Protein AF-W6NDM5-F1 (afdb_monomer)

Nearest PDB structures (foldseek):
  1q10-assembly1_B  TM=3.845E-01  e=4.501E+00  Streptococcus sp. 'group G'
  8btd-assembly1_LV  TM=3.646E-01  e=6.289E+00  Giardia lamblia ATCC 50803
  4k9r-assembly1_A  TM=3.913E-01  e=7.687E+00  Geobacillus thermodenitrificans NG80-2

Solvent-accessible surface area (backbone atoms only — not comparable to full-atom values): 4755 Å² total; per-residue (Å²): 13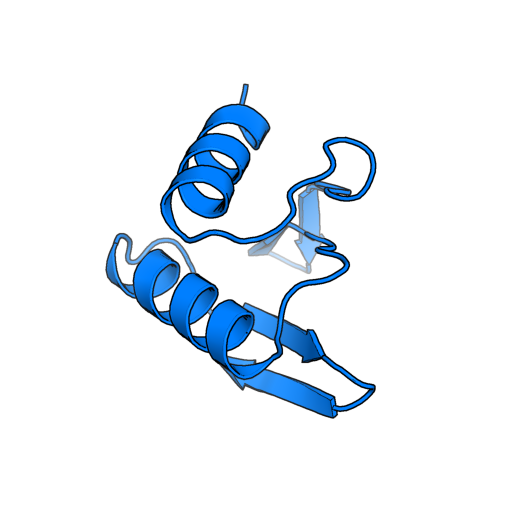0,71,64,62,62,54,49,55,53,31,59,75,67,75,34,54,73,51,78,89,40,47,54,70,47,80,40,74,62,88,93,41,83,43,75,43,73,43,80,56,88,52,55,61,68,59,48,50,51,50,52,56,54,56,43,74,73,39,90,85,56,73,85,43,81,46,75,49,98,89,42,80,43,82,89

Foldseek 3Di:
DPVVVVVVLCVVLVFDDDPVQQPFDFDDDPPDTDTDGGGPPDDPVSVVVSVVVVCVVDVNDDWDWDADPNDIDID

InterPro domains:
  IPR035126 Secreted clade V protein [PF17619] (4-71)

Structure (mmCIF, N/CA/C/O backbone):
data_AF-W6NDM5-F1
#
_entry.id   AF-W6NDM5-F1
#
loop_
_atom_site.group_PDB
_atom_site.id
_atom_site.type_symbol
_atom_site.label_atom_id
_atom_site.label_alt_id
_atom_site.label_comp_id
_atom_site.label_asym_id
_atom_site.label_entity_id
_atom_site.label_seq_id
_atom_site.pdbx_PDB_ins_code
_atom_site.Cartn_x
_atom_site.Cartn_y
_atom_site.Cartn_z
_atom_site.occupancy
_atom_site.B_iso_or_equiv
_atom_site.auth_seq_id
_atom_site.auth_comp_id
_atom_site.auth_asym_id
_atom_site.auth_atom_id
_atom_site.pdbx_PDB_model_num
ATOM 1 N N . MET A 1 1 ? 6.553 11.965 13.837 1.00 43.38 1 MET A N 1
ATOM 2 C CA . MET A 1 1 ? 7.087 10.760 14.517 1.00 43.38 1 MET A CA 1
ATOM 3 C C . MET A 1 1 ? 6.615 9.447 13.870 1.00 43.38 1 MET A C 1
ATOM 5 O O . MET A 1 1 ? 7.192 8.412 14.172 1.00 43.38 1 MET A O 1
ATOM 9 N N . GLU A 1 2 ? 5.625 9.460 12.963 1.00 52.31 2 GLU A N 1
ATOM 10 C CA . GLU A 1 2 ? 5.062 8.238 12.347 1.00 52.31 2 GLU A CA 1
ATOM 11 C C . GLU A 1 2 ? 5.740 7.798 11.039 1.00 52.31 2 GLU A C 1
ATOM 13 O O . GLU A 1 2 ? 5.811 6.603 10.765 1.00 52.31 2 GLU A O 1
ATOM 18 N N . THR A 1 3 ? 6.316 8.727 10.272 1.00 54.94 3 THR A N 1
ATOM 19 C CA . THR A 1 3 ? 7.022 8.425 9.014 1.00 54.94 3 THR A CA 1
ATOM 20 C C . THR A 1 3 ? 8.221 7.501 9.224 1.00 54.94 3 THR A C 1
ATOM 22 O O . THR A 1 3 ? 8.401 6.565 8.455 1.00 54.94 3 THR A O 1
ATOM 25 N N . TYR A 1 4 ? 8.946 7.656 10.339 1.00 60.31 4 TYR A N 1
ATOM 26 C CA . TYR A 1 4 ? 10.160 6.899 10.675 1.00 60.31 4 TYR A CA 1
ATOM 27 C C . TYR A 1 4 ? 10.012 5.365 10.590 1.00 60.31 4 TYR A C 1
ATOM 29 O O . TYR A 1 4 ? 10.917 4.665 10.133 1.00 60.31 4 TYR A O 1
ATOM 37 N N . LYS A 1 5 ? 8.863 4.816 11.015 1.00 65.69 5 LYS A N 1
ATOM 38 C CA . LYS A 1 5 ? 8.625 3.361 10.973 1.00 65.69 5 LYS A CA 1
ATOM 39 C C . LYS A 1 5 ? 8.428 2.846 9.546 1.00 65.69 5 LYS A C 1
ATOM 41 O O . LYS A 1 5 ? 8.835 1.726 9.247 1.00 65.69 5 LYS A O 1
ATOM 46 N N . VAL A 1 6 ? 7.844 3.664 8.673 1.00 63.19 6 VAL A N 1
ATOM 47 C CA . VAL A 1 6 ? 7.624 3.330 7.260 1.00 63.19 6 VAL A CA 1
ATOM 48 C C . VAL A 1 6 ? 8.940 3.394 6.490 1.00 63.19 6 VAL A C 1
ATOM 50 O O . VAL A 1 6 ? 9.224 2.478 5.723 1.00 63.19 6 VAL A O 1
ATOM 53 N N . GLU A 1 7 ? 9.794 4.382 6.771 1.00 65.06 7 GLU A N 1
ATOM 54 C CA . GLU A 1 7 ? 11.124 4.496 6.137 1.00 65.06 7 GLU A CA 1
ATOM 55 C C . GLU A 1 7 ? 12.012 3.317 6.518 1.00 65.06 7 GLU A C 1
ATOM 57 O O . GLU A 1 7 ? 12.609 2.687 5.649 1.00 65.06 7 GLU A O 1
ATOM 62 N N . GLN A 1 8 ? 12.052 2.959 7.809 1.00 67.56 8 GLN A N 1
ATOM 63 C CA . GLN A 1 8 ? 12.795 1.780 8.249 1.00 67.56 8 GLN A CA 1
ATOM 64 C C . GLN A 1 8 ? 12.291 0.501 7.577 1.00 67.56 8 GLN A C 1
ATOM 66 O O . GLN A 1 8 ? 13.094 -0.364 7.222 1.00 67.56 8 GLN A O 1
ATOM 71 N N . HIS A 1 9 ? 10.974 0.352 7.418 1.00 65.88 9 HIS A N 1
ATOM 72 C CA . HIS A 1 9 ? 10.411 -0.829 6.779 1.00 65.88 9 HIS A CA 1
ATOM 73 C C . HIS A 1 9 ? 10.762 -0.873 5.284 1.00 65.88 9 HIS A C 1
ATOM 75 O O . HIS A 1 9 ? 11.175 -1.929 4.807 1.00 65.88 9 HIS A O 1
ATOM 81 N N . ALA A 1 10 ? 10.662 0.254 4.570 1.00 65.94 10 ALA A N 1
ATOM 82 C CA . ALA A 1 10 ? 10.951 0.348 3.138 1.00 65.94 10 ALA A CA 1
ATOM 83 C C . ALA A 1 10 ? 12.440 0.121 2.842 1.00 65.94 10 ALA A C 1
ATOM 85 O O . ALA A 1 10 ? 12.784 -0.722 2.014 1.00 65.94 10 ALA A O 1
ATOM 86 N N . HIS A 1 11 ? 13.325 0.754 3.620 1.00 66.50 11 HIS A N 1
ATOM 87 C CA . HIS A 1 11 ? 14.771 0.568 3.507 1.00 66.50 11 HIS A CA 1
ATOM 88 C C . HIS A 1 11 ? 15.192 -0.889 3.761 1.00 66.50 11 HIS A C 1
ATOM 90 O O . HIS A 1 11 ? 16.096 -1.402 3.106 1.00 66.50 11 HIS A O 1
ATOM 96 N N . ARG A 1 12 ? 14.542 -1.595 4.699 1.00 70.75 12 ARG A N 1
ATOM 97 C CA . ARG A 1 12 ? 14.824 -3.022 4.955 1.00 70.75 12 ARG A CA 1
ATOM 98 C C . ARG A 1 12 ? 14.402 -3.950 3.815 1.00 70.75 12 ARG A C 1
ATOM 100 O O . ARG A 1 12 ? 14.886 -5.075 3.772 1.00 70.75 12 ARG A O 1
ATOM 107 N N . HIS A 1 13 ? 13.504 -3.511 2.938 1.00 66.56 13 HIS A N 1
ATOM 108 C CA . HIS A 1 13 ? 12.950 -4.328 1.855 1.00 66.56 13 HIS A CA 1
ATOM 109 C C . HIS A 1 13 ? 13.435 -3.889 0.470 1.00 66.56 13 HIS A C 1
ATOM 111 O O . HIS A 1 13 ? 12.863 -4.318 -0.521 1.00 66.56 13 HIS A O 1
ATOM 117 N N . GLY A 1 14 ? 14.480 -3.056 0.394 1.00 63.31 14 GLY A N 1
ATOM 118 C CA . GLY A 1 14 ? 15.068 -2.624 -0.880 1.00 63.31 14 GLY A CA 1
ATOM 119 C C . GLY A 1 14 ? 14.211 -1.633 -1.672 1.00 63.31 14 GLY A C 1
ATOM 120 O O . GLY A 1 14 ? 14.576 -1.267 -2.784 1.00 63.31 14 GLY A O 1
ATOM 121 N N . VAL A 1 15 ? 13.106 -1.158 -1.095 1.00 62.69 15 VAL A N 1
ATOM 122 C CA . VAL A 1 15 ? 12.195 -0.224 -1.752 1.00 62.69 15 VAL A CA 1
ATOM 123 C C . VAL A 1 15 ? 12.777 1.182 -1.669 1.00 62.69 15 VAL A C 1
ATOM 125 O O . VAL A 1 15 ? 13.071 1.669 -0.572 1.00 62.69 15 VAL A O 1
ATOM 128 N N . HIS A 1 16 ? 12.924 1.850 -2.818 1.00 58.69 16 HIS A N 1
ATOM 129 C CA . HIS A 1 16 ? 13.352 3.245 -2.847 1.00 58.69 16 HIS A CA 1
ATOM 130 C C . HIS A 1 16 ? 12.315 4.106 -2.114 1.00 58.69 16 HIS A C 1
ATOM 132 O O . HIS A 1 16 ? 11.162 4.237 -2.525 1.00 58.69 16 HIS A O 1
ATOM 138 N N . TYR A 1 17 ? 12.729 4.640 -0.971 1.00 57.59 17 TYR A N 1
ATOM 139 C CA . TYR A 1 17 ? 11.898 5.433 -0.084 1.00 57.59 17 TYR A CA 1
ATOM 140 C C . TYR A 1 17 ? 12.323 6.893 -0.197 1.00 57.59 17 TYR A C 1
ATOM 142 O O . TYR A 1 17 ? 13.468 7.230 0.097 1.00 57.59 17 TYR A O 1
ATOM 150 N N . ASP A 1 18 ? 11.396 7.762 -0.580 1.00 56.62 18 ASP A N 1
ATOM 151 C CA . ASP A 1 18 ? 11.597 9.208 -0.556 1.00 56.62 18 ASP A CA 1
ATOM 152 C C . ASP A 1 18 ? 10.595 9.815 0.430 1.00 56.62 18 ASP A C 1
ATOM 154 O O . ASP A 1 18 ? 9.378 9.634 0.332 1.00 56.62 18 ASP A O 1
ATOM 158 N N . HIS A 1 19 ? 11.133 10.534 1.409 1.00 49.62 19 HIS A N 1
ATOM 159 C CA . HIS A 1 19 ? 10.371 11.203 2.457 1.00 49.62 19 HIS A CA 1
ATOM 160 C C . HIS A 1 19 ? 9.375 12.233 1.894 1.00 49.62 19 HIS A C 1
ATOM 162 O O . HIS A 1 19 ? 8.321 12.450 2.485 1.00 49.62 19 HIS A O 1
ATOM 168 N N . ASN A 1 20 ? 9.660 12.826 0.728 1.00 46.31 20 ASN A N 1
ATOM 169 C CA . ASN A 1 20 ? 8.764 13.761 0.032 1.00 46.31 20 ASN A CA 1
ATOM 170 C C . ASN A 1 20 ? 7.613 13.057 -0.692 1.00 46.31 20 ASN A C 1
ATOM 172 O O . ASN A 1 20 ? 6.665 13.694 -1.155 1.00 46.31 20 ASN A O 1
ATOM 176 N N . LEU A 1 21 ? 7.710 11.738 -0.826 1.00 50.81 21 LEU A N 1
ATOM 177 C CA . LEU A 1 21 ? 6.756 10.914 -1.542 1.00 50.81 21 LEU A CA 1
ATOM 178 C C . LEU A 1 21 ? 5.770 10.252 -0.579 1.00 50.81 21 LEU A C 1
ATOM 180 O O . LEU A 1 21 ? 4.617 10.040 -0.941 1.00 50.81 21 LEU A O 1
ATOM 184 N N . VAL A 1 22 ? 6.131 10.074 0.691 1.00 50.31 22 VAL A N 1
ATOM 185 C CA . VAL A 1 22 ? 5.168 9.723 1.736 1.00 50.31 22 VAL A CA 1
ATOM 186 C C . VAL A 1 22 ? 4.338 10.942 2.134 1.00 50.31 22 VAL A C 1
ATOM 188 O O . VAL A 1 22 ? 4.604 11.637 3.110 1.00 50.31 22 VAL A O 1
ATOM 191 N N . TYR A 1 23 ? 3.262 11.181 1.386 1.00 51.22 23 TYR A N 1
ATOM 192 C CA . TYR A 1 23 ? 2.223 12.113 1.806 1.00 51.22 23 TYR A CA 1
ATOM 193 C C . TYR A 1 23 ? 1.267 11.434 2.792 1.00 51.22 23 TYR A C 1
ATOM 195 O O . TYR A 1 23 ? 0.168 11.011 2.433 1.00 51.22 23 TYR A O 1
ATOM 203 N N . GLY A 1 24 ? 1.719 11.333 4.043 1.00 54.06 24 GLY A N 1
ATOM 204 C CA . GLY A 1 24 ? 0.922 10.894 5.184 1.00 54.06 24 GLY A CA 1
ATOM 205 C C . GLY A 1 24 ? -0.176 11.897 5.507 1.00 54.06 24 GLY A C 1
ATOM 206 O O . GLY A 1 24 ? -0.023 12.701 6.422 1.00 54.06 24 GLY A O 1
ATOM 207 N N . LYS A 1 25 ? -1.287 11.874 4.766 1.00 59.25 25 LYS A N 1
ATOM 208 C CA . LYS A 1 25 ? -2.489 12.610 5.166 1.00 59.25 25 LYS A CA 1
ATOM 209 C C . LYS A 1 25 ? -3.342 11.705 6.030 1.00 59.25 25 LYS A C 1
ATOM 211 O O . LYS A 1 25 ? -3.822 10.673 5.563 1.00 59.25 25 LYS A O 1
ATOM 216 N N . THR A 1 26 ? -3.512 12.097 7.285 1.00 64.44 26 THR A N 1
ATOM 217 C CA . THR A 1 26 ? -4.552 11.534 8.131 1.00 64.44 26 THR A CA 1
ATOM 218 C C . THR A 1 26 ? -5.868 12.173 7.722 1.00 64.44 26 THR A C 1
ATOM 220 O O . THR A 1 26 ? -6.084 13.375 7.875 1.00 64.44 26 THR A O 1
ATOM 223 N N . GLU A 1 27 ? -6.750 11.373 7.141 1.00 73.19 27 GLU A N 1
ATOM 224 C CA . GLU A 1 27 ? -8.098 11.808 6.804 1.00 73.19 27 GLU A CA 1
ATOM 225 C C . GLU A 1 27 ?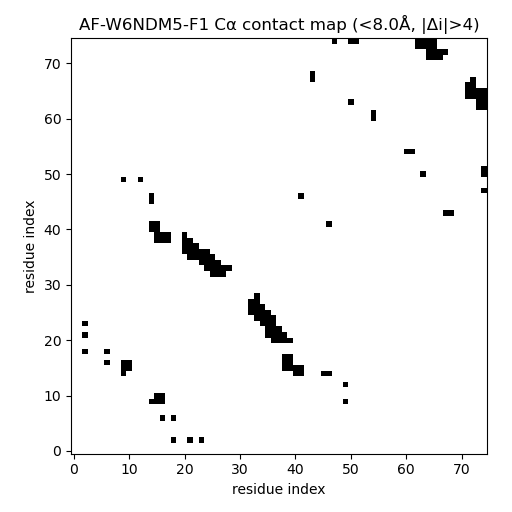 -9.112 11.018 7.610 1.00 73.19 27 GLU A C 1
ATOM 227 O O . GLU A 1 27 ? -8.979 9.814 7.835 1.00 73.19 27 GLU A O 1
ATOM 232 N N . ARG A 1 28 ? -10.157 11.713 8.049 1.00 70.56 28 ARG A N 1
ATOM 233 C CA . ARG A 1 28 ? -11.307 11.073 8.662 1.00 70.56 28 ARG A CA 1
ATOM 234 C C . ARG A 1 28 ? -12.321 10.762 7.568 1.00 70.56 28 ARG A C 1
ATOM 236 O O . ARG A 1 28 ? -12.959 11.667 7.040 1.00 70.56 28 ARG A O 1
ATOM 243 N N . ILE A 1 29 ? -12.490 9.482 7.256 1.00 72.69 29 ILE A N 1
ATOM 244 C CA . ILE A 1 29 ? -13.504 8.999 6.316 1.00 72.69 29 ILE A CA 1
ATOM 245 C C . ILE A 1 29 ? -14.670 8.458 7.148 1.00 72.69 29 ILE A C 1
ATOM 247 O O . ILE A 1 29 ? -14.637 7.341 7.670 1.00 72.69 29 ILE A O 1
ATOM 251 N N . GLY A 1 30 ? -15.687 9.298 7.354 1.00 76.50 30 GLY A N 1
ATOM 252 C CA . GLY A 1 30 ? -16.808 9.003 8.249 1.00 76.50 30 GLY A CA 1
ATOM 253 C C . GLY A 1 30 ? -16.366 8.859 9.713 1.00 76.50 30 GLY A C 1
ATOM 254 O O . GLY A 1 30 ? -15.965 9.829 10.359 1.00 76.50 30 GLY A O 1
ATOM 255 N N . HIS A 1 31 ? -16.455 7.643 10.257 1.00 76.06 31 HIS A N 1
ATOM 256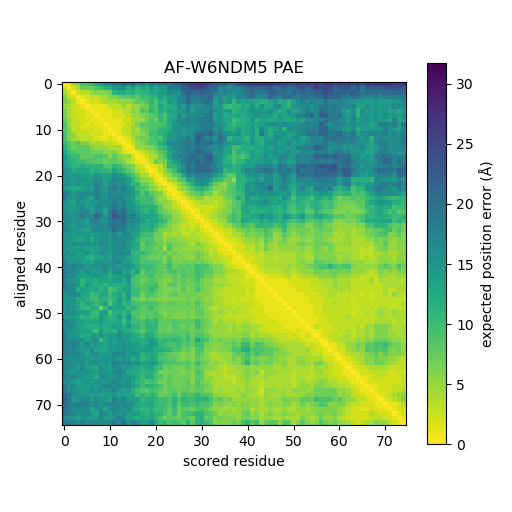 C CA . HIS A 1 31 ? -15.994 7.291 11.610 1.00 76.06 31 HIS A CA 1
ATOM 257 C C . HIS A 1 31 ? -14.645 6.546 11.616 1.00 76.06 31 HIS A C 1
ATOM 259 O O . HIS A 1 31 ? -14.238 6.039 12.658 1.00 76.06 31 HIS A O 1
ATOM 265 N N . LYS A 1 32 ? -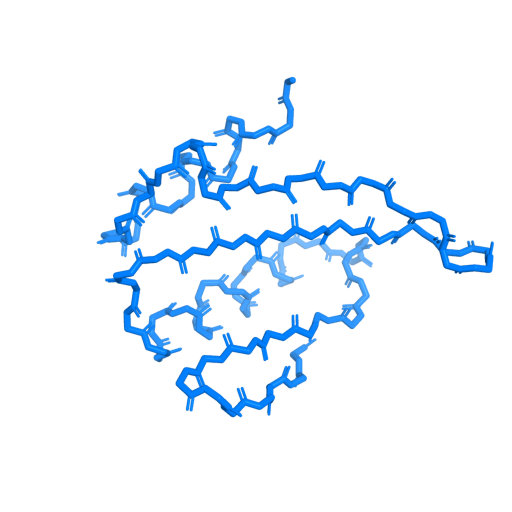13.954 6.467 10.471 1.00 73.00 32 LYS A N 1
ATOM 266 C CA . LYS A 1 32 ? -12.673 5.763 10.316 1.00 73.00 32 LYS A CA 1
ATOM 267 C C . LYS A 1 32 ? -11.526 6.742 10.065 1.00 73.00 32 LYS A C 1
ATOM 269 O O . LYS A 1 32 ? -11.732 7.804 9.479 1.00 73.00 32 LYS A O 1
ATOM 274 N N . PHE A 1 33 ? -10.326 6.355 10.486 1.00 75.00 33 PHE A N 1
ATOM 275 C CA . PHE A 1 33 ? -9.079 7.041 10.152 1.00 75.00 33 PHE A CA 1
ATOM 276 C C . PHE A 1 33 ? -8.433 6.369 8.942 1.00 75.00 33 PHE A C 1
ATOM 278 O O . PHE A 1 33 ? -8.323 5.145 8.897 1.00 75.00 33 PHE A O 1
ATOM 285 N N . ALA A 1 34 ? -8.020 7.170 7.968 1.00 72.81 34 ALA A N 1
ATOM 286 C CA . ALA A 1 34 ? -7.292 6.740 6.786 1.00 72.81 34 ALA A CA 1
ATOM 287 C C . ALA A 1 34 ? -5.933 7.438 6.738 1.00 72.81 34 ALA A C 1
ATOM 289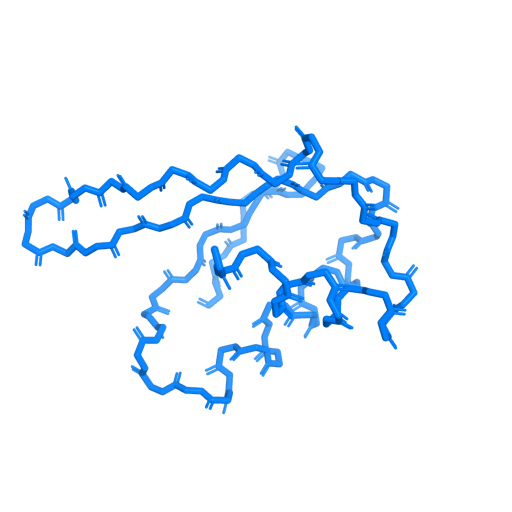 O O . ALA A 1 34 ? -5.809 8.591 7.152 1.00 72.81 34 ALA A O 1
ATOM 290 N N . MET A 1 35 ? -4.927 6.734 6.225 1.00 72.75 35 MET A N 1
ATOM 291 C CA . MET A 1 35 ? -3.570 7.243 6.067 1.00 72.75 35 MET A CA 1
ATOM 292 C C . MET A 1 35 ? -3.107 6.963 4.640 1.00 72.75 35 MET A C 1
ATOM 294 O O . MET A 1 35 ? -3.108 5.814 4.201 1.00 72.75 35 MET A O 1
ATOM 298 N N . GLY A 1 36 ? -2.769 8.022 3.907 1.00 69.88 36 GLY A N 1
ATOM 299 C CA . GLY A 1 36 ? -2.245 7.926 2.545 1.00 69.88 36 GLY A CA 1
ATOM 300 C C . GLY A 1 36 ? -0.727 7.752 2.530 1.00 69.88 36 GLY A C 1
ATOM 301 O O . GLY A 1 36 ? -0.029 8.348 3.341 1.00 69.88 36 GLY A O 1
ATOM 302 N N . TYR A 1 37 ? -0.209 6.961 1.594 1.00 68.75 37 TYR A N 1
ATOM 303 C CA . TYR A 1 37 ? 1.224 6.839 1.327 1.00 68.75 37 TYR A CA 1
ATOM 304 C C . TYR A 1 37 ? 1.429 6.779 -0.182 1.00 68.75 37 TYR A C 1
ATOM 306 O O . TYR A 1 37 ? 0.660 6.112 -0.875 1.00 68.75 37 TYR A O 1
ATOM 314 N N . LYS A 1 38 ? 2.464 7.443 -0.700 1.00 68.25 38 LYS A N 1
ATOM 315 C CA . LYS A 1 38 ? 2.878 7.290 -2.096 1.00 68.25 38 LYS A CA 1
ATOM 316 C C . LYS A 1 38 ? 4.337 6.839 -2.117 1.00 68.25 38 LYS A C 1
ATOM 318 O O . LYS A 1 38 ? 5.198 7.412 -1.464 1.00 68.25 38 LYS A O 1
ATOM 323 N N . ILE A 1 39 ? 4.594 5.746 -2.817 1.00 70.31 39 ILE A N 1
ATOM 324 C CA . ILE A 1 39 ? 5.913 5.120 -2.917 1.00 70.31 39 ILE A CA 1
ATOM 325 C C . ILE A 1 39 ? 6.271 5.131 -4.401 1.00 70.31 39 ILE A C 1
ATOM 327 O O . ILE A 1 39 ? 5.413 4.840 -5.234 1.00 70.31 39 ILE A O 1
ATOM 331 N N . TYR A 1 40 ? 7.495 5.527 -4.746 1.00 67.81 40 TYR A N 1
ATOM 332 C CA . TYR A 1 40 ? 7.931 5.655 -6.138 1.00 67.81 40 TYR A CA 1
ATOM 333 C C . TYR A 1 40 ? 9.120 4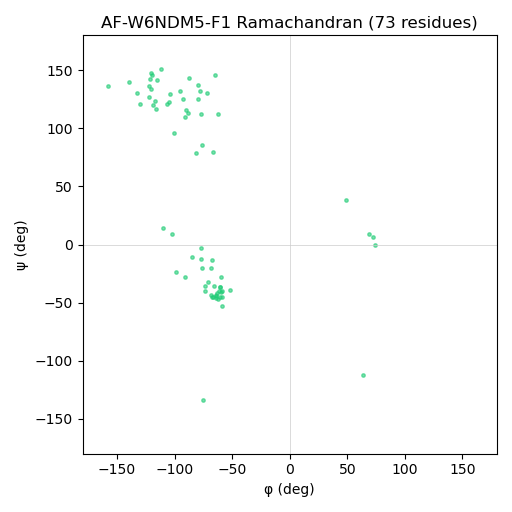.741 -6.387 1.00 67.81 40 TYR A C 1
ATOM 335 O O . TYR A 1 40 ? 9.931 4.518 -5.495 1.00 67.81 40 TYR A O 1
ATOM 343 N N . GLY A 1 41 ? 9.216 4.220 -7.610 1.00 67.94 41 GLY A N 1
ATOM 344 C CA . GLY A 1 41 ? 10.295 3.310 -7.997 1.00 67.94 41 GLY A CA 1
ATOM 345 C C . GLY A 1 41 ? 10.231 1.933 -7.330 1.00 67.94 41 GLY A C 1
ATOM 346 O O . GLY A 1 41 ? 11.180 1.172 -7.462 1.00 67.94 41 GLY A O 1
ATOM 347 N N . ALA A 1 42 ? 9.141 1.616 -6.625 1.00 71.69 42 ALA A N 1
ATOM 348 C CA . ALA A 1 42 ? 8.869 0.271 -6.136 1.00 71.69 42 ALA A CA 1
ATOM 349 C C . ALA A 1 42 ? 8.304 -0.588 -7.267 1.00 71.69 42 ALA A C 1
ATOM 351 O O . ALA A 1 42 ? 7.414 -0.136 -7.996 1.00 71.69 42 ALA A O 1
ATOM 352 N N . ASP A 1 43 ? 8.776 -1.827 -7.367 1.00 82.00 43 ASP A N 1
ATOM 353 C CA . ASP A 1 43 ? 8.076 -2.838 -8.144 1.00 82.00 43 ASP A CA 1
ATOM 354 C C . ASP A 1 43 ? 6.706 -3.142 -7.506 1.00 82.00 43 ASP A C 1
ATOM 356 O O . ASP A 1 43 ? 6.538 -3.072 -6.283 1.00 82.00 43 ASP A O 1
ATOM 360 N N . CYS A 1 44 ? 5.696 -3.436 -8.329 1.00 81.94 44 CYS A N 1
ATOM 361 C CA . CYS A 1 44 ? 4.340 -3.650 -7.828 1.00 81.94 44 CYS A CA 1
ATOM 362 C C . CYS A 1 44 ? 4.228 -4.897 -6.943 1.00 81.94 44 CYS A C 1
ATOM 364 O O . CYS A 1 44 ? 3.497 -4.850 -5.951 1.00 81.94 44 CYS A O 1
ATOM 366 N N . ASP A 1 45 ? 4.967 -5.966 -7.247 1.00 83.06 45 ASP A N 1
ATOM 367 C CA . ASP A 1 45 ? 4.950 -7.201 -6.463 1.00 83.06 45 ASP A CA 1
ATOM 368 C C . ASP A 1 45 ? 5.694 -6.997 -5.134 1.00 83.06 45 ASP A C 1
ATOM 370 O O . ASP A 1 45 ? 5.290 -7.508 -4.084 1.00 83.06 45 ASP A O 1
ATOM 374 N N . GLU A 1 46 ? 6.766 -6.201 -5.139 1.00 80.06 46 GLU A N 1
ATOM 375 C CA . GLU A 1 46 ? 7.458 -5.785 -3.914 1.00 80.06 46 GLU A CA 1
ATOM 376 C C . GLU A 1 46 ? 6.558 -4.921 -3.024 1.00 80.06 46 GLU A C 1
ATOM 378 O O . GLU A 1 46 ? 6.486 -5.141 -1.809 1.00 80.06 46 GLU A O 1
ATOM 383 N N . LEU A 1 47 ? 5.825 -3.9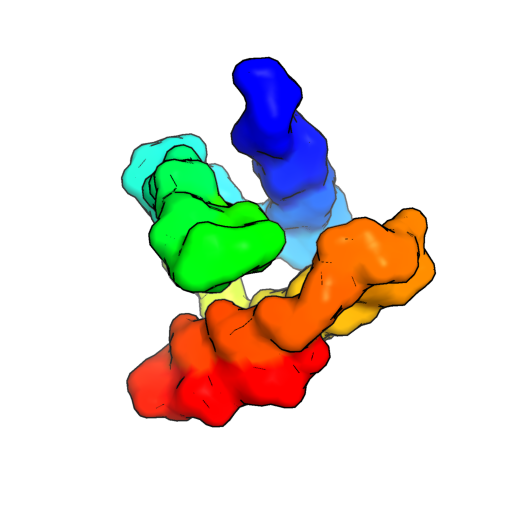77 -3.623 1.00 78.81 47 LEU A N 1
ATOM 384 C CA . LEU A 1 47 ? 4.879 -3.113 -2.924 1.00 78.81 47 LEU A CA 1
ATOM 385 C C . LEU A 1 47 ? 3.714 -3.913 -2.325 1.00 78.81 47 LEU A C 1
ATOM 387 O O . LEU A 1 47 ? 3.352 -3.707 -1.165 1.00 78.81 47 LEU A O 1
ATOM 391 N N . GLU A 1 48 ? 3.145 -4.851 -3.080 1.00 82.75 48 GLU A N 1
ATOM 392 C CA . GLU A 1 48 ? 2.087 -5.740 -2.597 1.00 82.75 48 GLU A CA 1
ATOM 393 C C . GLU A 1 48 ? 2.568 -6.590 -1.413 1.00 82.75 48 GLU A C 1
ATOM 395 O O . GLU A 1 48 ? 1.890 -6.683 -0.381 1.00 82.75 48 GLU A O 1
ATOM 400 N N . ASN A 1 49 ? 3.772 -7.158 -1.520 1.00 82.31 49 ASN A N 1
ATOM 401 C CA . ASN A 1 49 ? 4.385 -7.939 -0.451 1.00 82.31 49 ASN A CA 1
ATOM 402 C C . ASN A 1 49 ? 4.653 -7.100 0.801 1.00 82.31 49 ASN A C 1
ATOM 404 O O . ASN A 1 49 ? 4.411 -7.564 1.919 1.00 82.31 49 ASN A O 1
ATOM 408 N N . PHE A 1 50 ? 5.142 -5.872 0.628 1.00 78.94 50 PHE A N 1
ATOM 409 C CA . PHE A 1 50 ? 5.372 -4.920 1.710 1.00 78.94 50 PHE A CA 1
ATOM 410 C C . PHE A 1 50 ? 4.074 -4.624 2.470 1.00 78.94 50 PHE A C 1
ATOM 412 O O . PHE A 1 50 ? 4.006 -4.815 3.687 1.00 78.94 50 PHE A O 1
ATOM 419 N N . ILE A 1 51 ? 3.014 -4.243 1.750 1.00 80.62 51 ILE A N 1
ATOM 420 C CA . ILE A 1 51 ? 1.708 -3.918 2.340 1.00 80.62 51 ILE A CA 1
ATOM 421 C C . ILE A 1 51 ? 1.115 -5.138 3.050 1.00 80.62 51 ILE A C 1
ATOM 423 O O . ILE A 1 51 ? 0.687 -5.041 4.202 1.00 80.62 51 ILE A O 1
ATOM 427 N N . SER A 1 52 ? 1.144 -6.303 2.401 1.00 83.19 52 SER A N 1
ATOM 428 C CA . SER A 1 52 ? 0.606 -7.547 2.957 1.00 83.19 52 SER A CA 1
ATOM 429 C C . SER A 1 52 ? 1.324 -7.973 4.238 1.00 83.19 52 SER A C 1
ATOM 431 O O . SER A 1 52 ? 0.686 -8.430 5.189 1.00 83.19 52 SER A O 1
ATOM 433 N N . LYS A 1 53 ? 2.653 -7.812 4.298 1.00 82.25 53 LYS A N 1
ATOM 434 C CA . LYS A 1 53 ? 3.436 -8.080 5.513 1.00 82.25 53 LYS A CA 1
ATOM 435 C C . LYS A 1 53 ? 3.111 -7.078 6.615 1.00 82.25 53 LYS A C 1
ATOM 437 O O . LYS A 1 53 ? 2.905 -7.502 7.747 1.00 82.25 53 LYS A O 1
ATOM 442 N N . GLY A 1 54 ? 3.030 -5.787 6.290 1.00 77.81 54 GLY A N 1
ATOM 443 C CA . GLY A 1 54 ? 2.681 -4.734 7.245 1.00 77.81 54 GLY A CA 1
ATOM 444 C C . GLY A 1 54 ? 1.305 -4.949 7.879 1.00 77.81 54 GLY A C 1
ATOM 445 O O . GLY A 1 54 ? 1.178 -4.901 9.101 1.00 77.81 54 GLY A O 1
ATOM 446 N N . LYS A 1 55 ? 0.294 -5.291 7.070 1.00 79.56 55 LYS A N 1
ATOM 447 C CA . LYS A 1 55 ? -1.062 -5.596 7.549 1.00 79.56 55 LYS A CA 1
ATOM 448 C C . LYS A 1 55 ? -1.085 -6.771 8.530 1.00 79.56 55 LYS A C 1
ATOM 450 O O . LYS A 1 55 ? -1.746 -6.700 9.553 1.00 79.56 55 LYS A O 1
ATOM 455 N N . LYS A 1 56 ? -0.308 -7.830 8.277 1.00 81.19 56 LYS A N 1
ATOM 456 C CA . LYS A 1 56 ? -0.221 -8.992 9.184 1.00 81.19 56 LYS A CA 1
ATOM 457 C C . LYS A 1 56 ? 0.435 -8.687 10.536 1.00 81.19 56 LYS A C 1
ATOM 459 O O . LYS A 1 56 ? 0.358 -9.519 11.432 1.00 81.19 56 LYS A O 1
ATOM 464 N N . GLN A 1 57 ? 1.098 -7.540 10.693 1.00 80.19 57 GLN A N 1
ATOM 465 C CA . GLN A 1 57 ? 1.722 -7.163 11.965 1.00 80.19 57 GLN A CA 1
ATOM 466 C C . GLN A 1 57 ? 0.755 -6.477 12.936 1.00 80.19 57 GLN A C 1
ATOM 468 O O . GLN A 1 57 ? 1.115 -6.283 14.097 1.00 80.19 57 GLN A O 1
ATOM 473 N N . THR A 1 58 ? -0.447 -6.084 12.500 1.00 75.75 58 THR A N 1
ATOM 474 C CA . THR A 1 58 ? -1.413 -5.417 13.376 1.00 75.75 58 THR A CA 1
ATOM 475 C C . THR A 1 58 ? -2.848 -5.535 12.868 1.00 75.75 58 THR A C 1
ATOM 477 O O . THR A 1 58 ? -3.134 -5.257 11.708 1.00 75.75 58 THR A O 1
ATOM 480 N N . ASP A 1 59 ? -3.782 -5.826 13.772 1.00 78.38 59 ASP A N 1
ATOM 481 C CA . ASP A 1 59 ? -5.219 -5.851 13.460 1.00 78.38 59 ASP A CA 1
ATOM 482 C C . ASP A 1 59 ? -5.839 -4.443 13.360 1.00 78.38 59 ASP A C 1
ATOM 484 O O . ASP A 1 59 ? -7.022 -4.286 13.063 1.00 78.38 59 ASP A O 1
ATOM 488 N N . LEU A 1 60 ? -5.045 -3.396 13.617 1.00 75.44 60 LEU A N 1
ATOM 489 C CA . LEU A 1 60 ? -5.482 -1.998 13.546 1.00 75.44 60 LEU A CA 1
ATOM 490 C C . LEU A 1 60 ? -5.592 -1.490 12.104 1.00 75.44 60 LEU A C 1
ATOM 492 O O . LEU A 1 60 ? -6.264 -0.488 11.851 1.00 75.44 60 LEU A O 1
ATOM 496 N N . ILE A 1 61 ? -4.925 -2.157 11.161 1.00 74.94 61 ILE A N 1
ATOM 497 C CA . ILE A 1 61 ? -4.989 -1.817 9.742 1.00 74.94 61 ILE A CA 1
ATOM 498 C C . ILE A 1 61 ? -6.161 -2.578 9.126 1.00 74.94 61 ILE A C 1
ATOM 500 O O . ILE A 1 61 ? -6.152 -3.802 9.028 1.00 74.94 61 ILE A O 1
ATOM 504 N N . GLY A 1 62 ? -7.178 -1.830 8.701 1.00 77.12 62 GLY A N 1
ATOM 505 C CA . GLY A 1 62 ? -8.326 -2.375 7.982 1.00 77.12 62 GLY A CA 1
ATOM 506 C C . GLY A 1 62 ? -8.001 -2.718 6.524 1.00 77.12 62 GLY A C 1
ATOM 507 O O . GLY A 1 62 ? -6.996 -3.347 6.200 1.00 77.12 62 GLY A O 1
ATOM 508 N N . THR A 1 63 ? -8.880 -2.310 5.614 1.00 79.81 63 THR A N 1
ATOM 509 C CA . THR A 1 63 ? -8.654 -2.450 4.170 1.00 79.81 63 THR A CA 1
ATOM 510 C C . THR A 1 63 ? -7.582 -1.475 3.699 1.00 79.81 63 THR A C 1
ATOM 512 O O . THR A 1 63 ? -7.685 -0.277 3.974 1.00 79.81 63 THR A O 1
ATOM 515 N N . VAL A 1 64 ? -6.595 -1.969 2.950 1.00 79.62 64 VAL A N 1
ATOM 516 C CA . VAL A 1 64 ? -5.603 -1.122 2.285 1.00 79.62 64 VAL A CA 1
ATOM 517 C C . VAL A 1 64 ? -5.935 -1.045 0.800 1.00 79.62 64 VAL A C 1
ATOM 519 O O . VAL A 1 64 ? -6.136 -2.062 0.142 1.00 79.62 64 VAL A O 1
ATOM 522 N N . PHE A 1 65 ? -5.987 0.172 0.266 1.00 78.81 65 PHE A N 1
ATOM 523 C CA . PHE A 1 65 ? -6.109 0.415 -1.168 1.00 78.81 65 PHE A CA 1
ATOM 524 C C . PHE A 1 65 ? -4.750 0.867 -1.689 1.00 78.81 65 PHE A C 1
ATOM 526 O O . PHE A 1 65 ? -4.20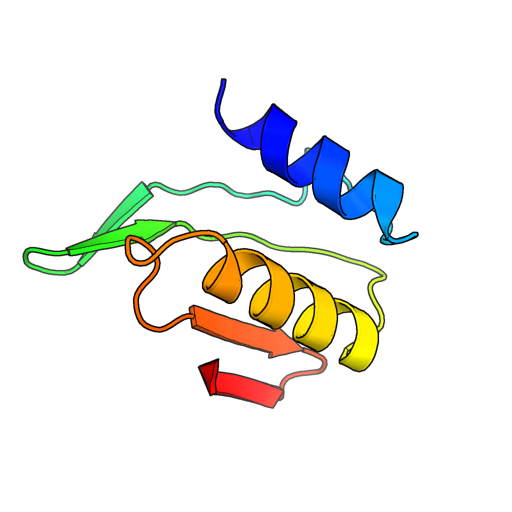5 1.860 -1.209 1.00 78.81 65 PHE A O 1
ATOM 533 N N . ALA A 1 66 ? -4.209 0.149 -2.665 1.00 78.56 66 ALA A N 1
ATOM 534 C CA . ALA A 1 66 ? -2.956 0.494 -3.320 1.00 78.56 66 ALA A CA 1
ATOM 535 C C . ALA A 1 66 ? -3.189 0.674 -4.817 1.00 78.56 66 ALA A C 1
ATOM 537 O O . ALA A 1 66 ? -3.970 -0.053 -5.423 1.00 78.56 66 ALA A O 1
ATOM 538 N N . MET A 1 67 ? -2.512 1.643 -5.425 1.00 78.81 67 MET A N 1
ATOM 539 C CA . MET A 1 67 ? -2.528 1.826 -6.872 1.00 78.81 67 MET A CA 1
ATOM 540 C C . MET A 1 67 ? -1.106 1.672 -7.389 1.00 78.81 67 MET A C 1
ATOM 542 O O . MET A 1 67 ? -0.226 2.429 -6.987 1.00 78.81 67 MET A O 1
ATOM 546 N N . CYS A 1 68 ? -0.887 0.702 -8.271 1.00 80.25 68 CYS A N 1
ATOM 547 C CA . CYS A 1 68 ? 0.409 0.467 -8.896 1.00 80.25 68 CYS A CA 1
ATOM 548 C C . CYS A 1 68 ? 0.225 0.293 -10.402 1.00 80.25 68 CYS A C 1
ATOM 550 O O . CYS A 1 68 ? -0.674 -0.427 -10.832 1.00 80.25 68 CYS A O 1
ATOM 552 N N . ASN A 1 69 ? 1.009 1.013 -11.211 1.00 81.06 69 ASN A N 1
ATOM 553 C CA . ASN A 1 69 ? 0.875 1.044 -12.677 1.00 81.06 69 ASN A CA 1
ATOM 554 C C . ASN A 1 69 ? -0.569 1.284 -13.171 1.00 81.06 69 ASN A C 1
ATOM 556 O O . ASN A 1 69 ? -1.025 0.677 -14.136 1.00 81.06 69 ASN A O 1
ATOM 560 N N . GLY A 1 70 ? -1.323 2.144 -12.476 1.00 79.50 70 GLY A N 1
ATOM 561 C CA . GLY A 1 70 ? -2.728 2.437 -12.792 1.00 79.50 70 GLY A CA 1
ATOM 562 C C . GLY A 1 70 ? -3.725 1.333 -12.413 1.00 79.50 70 GLY A C 1
ATOM 563 O O . GLY A 1 70 ? -4.927 1.517 -12.587 1.00 79.50 70 GLY A O 1
ATOM 564 N N . LYS A 1 71 ? -3.262 0.210 -11.855 1.00 81.25 71 LYS A N 1
ATOM 565 C CA . LYS A 1 71 ? -4.103 -0.879 -11.360 1.00 81.25 71 LYS A CA 1
ATOM 566 C C . LYS A 1 71 ? -4.398 -0.684 -9.875 1.00 81.25 71 LYS A C 1
ATOM 568 O O . LYS A 1 71 ? -3.480 -0.546 -9.067 1.00 81.25 71 LYS A O 1
ATOM 573 N N . LEU A 1 72 ? -5.683 -0.680 -9.523 1.00 80.81 72 LEU A N 1
ATOM 574 C CA . LEU A 1 72 ? -6.131 -0.683 -8.133 1.00 80.81 72 LEU A CA 1
ATOM 575 C C .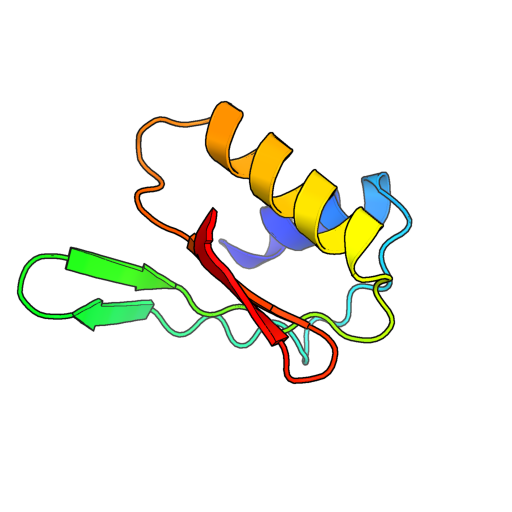 LEU A 1 72 ? -6.017 -2.098 -7.554 1.00 80.81 72 LEU A C 1
ATOM 577 O O . LEU A 1 72 ? -6.483 -3.065 -8.156 1.00 80.81 72 LEU A O 1
ATOM 581 N N . MET A 1 73 ? -5.429 -2.193 -6.371 1.00 80.81 73 MET A N 1
ATOM 582 C CA . MET A 1 73 ? -5.273 -3.403 -5.575 1.00 80.81 73 MET A CA 1
ATOM 583 C C . MET A 1 73 ? -5.924 -3.165 -4.213 1.00 80.81 73 MET A C 1
ATOM 585 O O . MET A 1 73 ? -5.767 -2.096 -3.618 1.00 80.81 73 MET A O 1
ATOM 589 N N . VAL A 1 74 ? -6.675 -4.154 -3.733 1.00 80.19 74 VAL A N 1
ATOM 590 C CA . VAL A 1 74 ? -7.338 -4.121 -2.426 1.00 80.19 74 VAL A CA 1
ATOM 591 C C . VAL A 1 74 ? -6.733 -5.236 -1.585 1.00 80.19 74 VAL A C 1
ATOM 593 O O . VAL A 1 74 ? -6.840 -6.401 -1.966 1.00 80.19 74 VAL A O 1
ATOM 596 N N . LEU A 1 75 ? -6.078 -4.867 -0.483 1.00 73.25 75 LEU A N 1
ATOM 597 C CA . LEU A 1 75 ? -5.254 -5.748 0.351 1.00 73.25 75 LEU A CA 1
ATOM 598 C C . LEU A 1 75 ? -5.765 -5.843 1.790 1.00 73.25 75 LEU A C 1
ATOM 600 O O . LEU A 1 75 ? -6.256 -4.850 2.390 1.00 73.25 75 LEU A O 1
#

pLDDT: mean 70.79, std 10.28, range [43.38, 83.19]

Organism: Haemonchus contortus (NCBI:txid6289)

Radius of gyration: 12.14 Å; Cα contacts (8 Å, |Δi|>4): 76; chains: 1; bounding box: 32×23×27 Å

Sequence (75 aa):
METYKVEQHAHRHGVHYDHNLVYGKTERIGHKFAMGYKIYGADCDELENFISKGKKQTDLIGTVFAMCNGKLMVL

Mean predicted aligned error: 9.68 Å

Secondary structure (DSSP, 8-state):
--HHHHHHHHHHTT----TTT----EEEETTEEEE-----S--HHHHHHHHHHHHTT-TT----EEEETTEEEE-